Protein AF-A0A973IZG7-F1 (afdb_monomer_lite)

pLDDT: mean 75.42, std 14.95, range [51.09, 95.88]

Foldseek 3Di:
DDDPDPDPPDDPCPPVVNVVVCVVVVCDPVCVVVDDDDPDFDQADKDWDQDVVVVRDIDIDGPVRVCCVCVVVVVVPPVPD

Secondary structure (DSSP, 8-state):
---------S--TTSHHHHHHHHHHTTSHHHHHHSPP-SS--TT-EEEEEEGGGTTEEEEEEHHHHHIIIIIHHHHSSS--

Sequence (81 aa):
MAKVVLQNTDSPKNSRVDINNNFTELYTGANIHAATEKTTVVDADEYALIDSEASSVLKRITHANLKKKFGGDFLVNQVFS

Radius of gyration: 23.37 Å; chains: 1; bounding box: 61×34×62 Å

Structure (mmCIF, N/CA/C/O backbone):
data_AF-A0A973IZG7-F1
#
_entry.id   AF-A0A973IZG7-F1
#
loop_
_atom_site.group_PDB
_atom_site.id
_atom_site.type_symbol
_atom_site.label_atom_id
_atom_site.label_alt_id
_atom_site.label_comp_id
_atom_site.label_asym_id
_atom_site.label_entity_id
_atom_site.label_seq_id
_atom_site.pdbx_PDB_ins_code
_atom_site.Cartn_x
_atom_site.Cartn_y
_atom_site.Cartn_z
_atom_site.occupancy
_atom_site.B_iso_or_equiv
_atom_site.auth_seq_id
_atom_site.auth_comp_id
_atom_site.auth_asym_id
_atom_site.auth_atom_id
_atom_site.pdbx_PDB_model_num
ATOM 1 N N . MET A 1 1 ? 37.951 -10.138 -49.652 1.00 52.44 1 MET A N 1
ATOM 2 C CA . MET A 1 1 ? 36.490 -10.116 -49.423 1.00 52.44 1 MET A CA 1
ATOM 3 C C . MET A 1 1 ? 36.251 -9.626 -48.006 1.00 52.44 1 MET A C 1
ATOM 5 O O . MET A 1 1 ? 36.827 -10.198 -47.089 1.00 52.44 1 MET A O 1
ATOM 9 N N . ALA A 1 2 ? 35.519 -8.525 -47.827 1.00 60.44 2 ALA A N 1
ATOM 10 C CA . ALA A 1 2 ? 35.262 -7.966 -46.502 1.00 60.44 2 ALA A CA 1
ATOM 11 C C 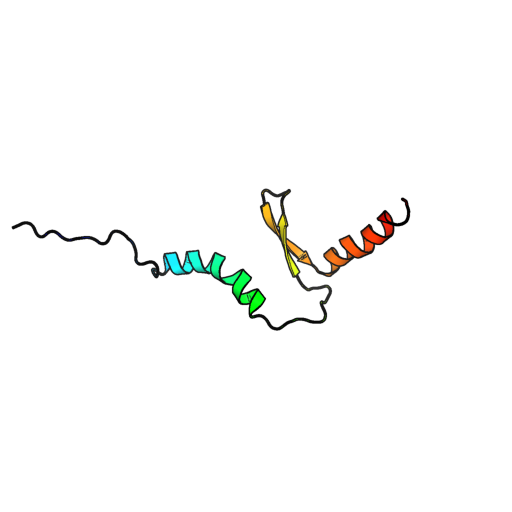. ALA A 1 2 ? 34.240 -8.844 -45.768 1.00 60.44 2 ALA A C 1
ATOM 13 O O . ALA A 1 2 ? 33.149 -9.093 -46.279 1.00 60.44 2 ALA A O 1
ATOM 14 N N . LYS A 1 3 ? 34.603 -9.345 -44.586 1.00 70.19 3 LYS A N 1
ATOM 15 C CA . LYS A 1 3 ? 33.681 -10.084 -43.722 1.00 70.19 3 LYS A CA 1
ATOM 16 C C . LYS A 1 3 ? 32.689 -9.081 -43.135 1.00 70.19 3 LYS A C 1
ATOM 18 O O . LYS A 1 3 ? 33.053 -8.310 -42.253 1.00 70.19 3 LYS A O 1
ATOM 23 N N . VAL A 1 4 ? 31.449 -9.089 -43.619 1.00 62.38 4 VAL A N 1
ATOM 24 C CA . VAL A 1 4 ? 30.349 -8.380 -42.955 1.00 62.38 4 VAL A CA 1
ATOM 25 C C . VAL A 1 4 ? 30.063 -9.124 -41.655 1.00 62.38 4 VAL A C 1
ATOM 27 O O . VAL A 1 4 ? 29.525 -10.229 -41.661 1.00 62.38 4 VAL A O 1
ATOM 30 N N . VAL A 1 5 ? 30.488 -8.551 -40.533 1.00 68.19 5 VAL A N 1
ATOM 31 C CA . VAL A 1 5 ? 30.053 -8.996 -39.209 1.00 68.19 5 VAL A CA 1
ATOM 32 C C . VAL A 1 5 ? 28.796 -8.201 -38.887 1.00 68.19 5 VAL A C 1
ATOM 34 O O . VAL A 1 5 ? 28.880 -7.012 -38.592 1.00 68.19 5 VAL A O 1
ATOM 37 N N . LEU A 1 6 ? 27.633 -8.848 -38.976 1.00 61.78 6 LEU A N 1
ATOM 38 C CA . LEU A 1 6 ? 26.396 -8.306 -38.423 1.00 61.78 6 LEU A CA 1
ATOM 39 C C . LEU A 1 6 ? 26.540 -8.329 -36.900 1.00 61.78 6 LEU A C 1
ATOM 41 O O . LEU A 1 6 ? 26.400 -9.376 -36.270 1.00 61.78 6 LEU A O 1
ATOM 45 N N . GLN A 1 7 ? 26.896 -7.191 -36.311 1.00 62.59 7 GLN A N 1
ATOM 46 C CA . GLN A 1 7 ? 26.776 -7.022 -34.872 1.00 62.59 7 GLN A CA 1
ATOM 47 C C . GLN A 1 7 ? 25.285 -6.831 -34.589 1.00 62.59 7 GLN A C 1
ATOM 49 O O . GLN A 1 7 ? 24.700 -5.844 -35.025 1.00 62.59 7 GLN A O 1
ATOM 54 N N . ASN A 1 8 ? 24.663 -7.793 -33.905 1.00 59.09 8 ASN A N 1
ATOM 55 C CA . ASN A 1 8 ? 23.393 -7.550 -33.228 1.00 59.09 8 ASN A CA 1
ATOM 56 C C . ASN A 1 8 ? 23.673 -6.461 -32.183 1.00 59.09 8 ASN A C 1
ATOM 58 O O . ASN A 1 8 ? 24.273 -6.746 -31.149 1.00 59.09 8 ASN A O 1
ATOM 62 N N . THR A 1 9 ? 23.336 -5.209 -32.492 1.00 59.03 9 THR A N 1
ATOM 63 C CA . THR A 1 9 ? 23.508 -4.064 -31.582 1.00 59.03 9 THR A CA 1
ATOM 64 C C . THR A 1 9 ? 22.433 -3.997 -30.507 1.00 59.03 9 THR A C 1
ATOM 66 O O . THR A 1 9 ? 22.529 -3.172 -29.604 1.00 59.03 9 THR A O 1
ATOM 69 N N . ASP A 1 10 ? 21.446 -4.886 -30.559 1.00 66.00 10 ASP A N 1
ATOM 70 C CA . ASP A 1 10 ? 20.461 -5.007 -29.501 1.00 66.00 10 ASP A CA 1
ATOM 71 C C . ASP A 1 10 ? 20.985 -6.012 -28.479 1.00 66.00 10 ASP A C 1
ATOM 73 O O . ASP A 1 10 ? 21.023 -7.223 -28.722 1.00 66.00 10 ASP A O 1
ATOM 77 N N . SER A 1 11 ? 21.416 -5.495 -27.325 1.00 62.53 11 SER A N 1
ATOM 78 C CA . SER A 1 11 ? 21.632 -6.310 -26.132 1.00 62.53 11 SER A CA 1
ATOM 79 C C . SER A 1 11 ? 20.433 -7.249 -25.965 1.00 62.53 11 SER A C 1
ATOM 81 O O . SER A 1 11 ? 19.286 -6.806 -26.088 1.00 62.53 11 SER A O 1
AT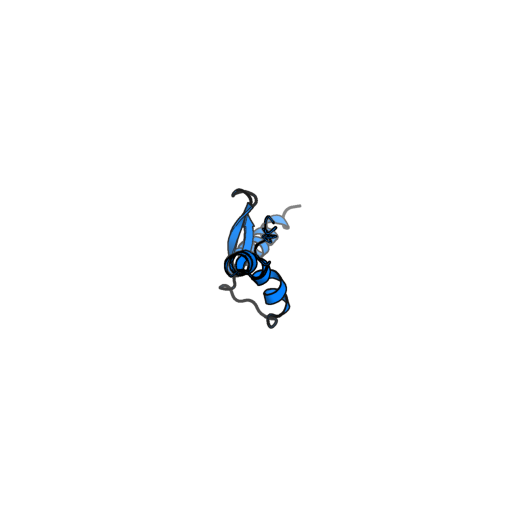OM 83 N N . PRO A 1 12 ? 20.650 -8.554 -25.734 1.00 66.75 12 PRO A N 1
ATOM 84 C CA . PRO A 1 12 ? 19.538 -9.473 -25.601 1.00 66.75 12 PRO A CA 1
ATOM 85 C C . PRO A 1 12 ? 18.687 -9.004 -24.420 1.00 66.75 12 PRO A C 1
ATOM 87 O O . PRO A 1 12 ? 19.229 -8.704 -23.361 1.00 66.75 12 PRO A O 1
ATOM 90 N N . LYS A 1 13 ? 17.359 -8.964 -24.591 1.00 61.38 13 LYS A N 1
ATOM 91 C CA . LYS A 1 13 ? 16.356 -8.511 -23.598 1.00 61.38 13 LYS A CA 1
ATOM 92 C C . LYS A 1 13 ? 16.348 -9.311 -22.272 1.00 61.38 13 LYS A C 1
ATOM 94 O O . LYS A 1 13 ? 15.410 -9.228 -21.490 1.00 61.38 13 LYS A O 1
ATOM 99 N N . ASN A 1 14 ? 17.372 -10.130 -22.047 1.00 60.56 14 ASN A N 1
ATOM 100 C CA . ASN A 1 14 ? 17.659 -10.952 -20.879 1.00 60.56 14 ASN A CA 1
ATOM 101 C C . ASN A 1 14 ? 19.077 -10.690 -20.330 1.00 60.56 14 ASN A C 1
ATOM 103 O O . ASN A 1 14 ? 19.603 -11.494 -19.556 1.00 60.56 14 ASN A O 1
ATOM 107 N N . SER A 1 15 ? 19.732 -9.604 -20.753 1.00 64.50 15 SER A N 1
ATOM 108 C CA . SER A 1 15 ? 20.983 -9.180 -20.149 1.00 64.50 15 SER A CA 1
ATOM 109 C C . SER A 1 15 ? 20.703 -8.899 -18.674 1.00 64.50 15 SER A C 1
ATOM 111 O O . SER A 1 15 ? 19.628 -8.426 -18.305 1.00 64.50 15 SER A O 1
ATOM 113 N N . ARG A 1 16 ? 21.651 -9.214 -17.789 1.00 67.50 16 ARG A N 1
ATOM 114 C CA . ARG A 1 16 ? 21.472 -9.003 -16.342 1.00 67.50 16 ARG A CA 1
ATOM 115 C C . ARG A 1 16 ? 21.048 -7.560 -16.025 1.00 67.50 16 ARG A C 1
ATOM 117 O O . ARG A 1 16 ? 20.369 -7.347 -15.035 1.00 67.50 16 ARG A O 1
ATOM 124 N N . VAL A 1 17 ? 21.400 -6.595 -16.879 1.00 66.56 17 VAL A N 1
ATOM 125 C CA . VAL A 1 17 ? 21.012 -5.181 -16.770 1.00 66.56 17 VAL A CA 1
ATOM 126 C C . VAL A 1 17 ? 19.528 -4.971 -17.089 1.00 66.56 17 VAL A C 1
ATOM 128 O O . VAL A 1 17 ? 18.841 -4.326 -16.304 1.00 66.56 17 VAL A O 1
ATOM 131 N N . ASP A 1 18 ? 19.001 -5.580 -18.153 1.00 67.25 18 ASP A N 1
ATOM 132 C CA . ASP A 1 18 ? 17.566 -5.534 -18.473 1.00 67.25 18 ASP A CA 1
ATOM 133 C C . ASP A 1 18 ? 16.733 -6.331 -17.460 1.00 67.25 18 ASP A C 1
ATOM 135 O O . ASP A 1 18 ? 15.643 -5.909 -17.097 1.00 67.25 18 ASP A O 1
ATOM 139 N N . ILE A 1 19 ? 17.267 -7.436 -16.925 1.00 66.56 19 ILE A N 1
ATOM 140 C CA . ILE A 1 19 ? 16.657 -8.203 -15.826 1.00 66.56 19 ILE A CA 1
ATOM 141 C C . ILE A 1 19 ? 16.615 -7.376 -14.537 1.00 66.56 19 ILE A C 1
ATOM 143 O O . ILE A 1 19 ? 15.613 -7.420 -13.835 1.00 66.56 19 ILE A O 1
ATOM 147 N N . ASN A 1 20 ? 17.664 -6.606 -14.238 1.00 62.53 20 ASN A N 1
ATOM 148 C CA . ASN A 1 20 ? 17.719 -5.746 -13.055 1.00 62.53 20 ASN 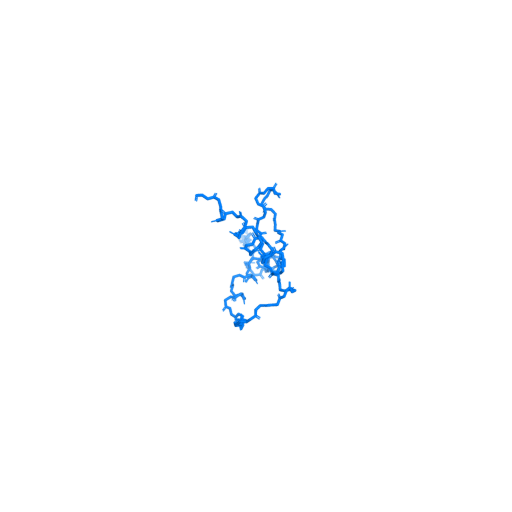A CA 1
ATOM 149 C C . ASN A 1 20 ? 16.799 -4.525 -13.191 1.00 62.53 20 ASN A C 1
ATOM 151 O O . ASN A 1 20 ? 16.116 -4.168 -12.234 1.00 62.53 20 ASN A O 1
ATOM 155 N N . ASN A 1 21 ? 16.725 -3.923 -14.381 1.00 57.75 21 ASN A N 1
ATOM 156 C CA . ASN A 1 21 ? 15.784 -2.838 -14.664 1.00 57.75 21 ASN A CA 1
ATOM 157 C C . ASN A 1 21 ? 14.332 -3.347 -14.617 1.00 57.75 21 ASN A C 1
ATOM 159 O O . ASN A 1 21 ? 13.469 -2.696 -14.035 1.00 57.75 21 ASN A O 1
ATOM 163 N N . ASN A 1 22 ? 14.086 -4.567 -15.103 1.00 54.62 22 ASN A N 1
ATOM 164 C CA . ASN A 1 22 ? 12.798 -5.256 -15.011 1.00 54.62 22 ASN A CA 1
ATOM 165 C C . ASN A 1 22 ? 12.508 -5.815 -13.598 1.00 54.62 22 ASN A C 1
ATOM 167 O O . ASN A 1 22 ? 11.369 -6.125 -13.276 1.00 54.62 22 ASN A O 1
ATOM 171 N N . PHE A 1 23 ? 13.496 -5.897 -12.701 1.00 55.09 23 PHE A N 1
ATOM 172 C CA . PHE A 1 23 ? 13.291 -6.313 -11.305 1.00 55.09 23 PHE A CA 1
ATOM 173 C C . PHE A 1 23 ? 12.537 -5.252 -10.483 1.00 55.09 23 PHE A C 1
ATOM 175 O O . PHE A 1 23 ? 11.949 -5.571 -9.453 1.00 55.09 23 PHE A O 1
ATOM 182 N N . THR A 1 24 ? 12.525 -3.998 -10.949 1.00 59.44 24 THR A N 1
ATOM 183 C CA . THR A 1 24 ? 11.871 -2.864 -10.274 1.00 59.44 24 THR A CA 1
ATOM 184 C C . THR A 1 24 ? 10.371 -2.776 -10.594 1.00 59.44 24 THR A C 1
ATOM 186 O O . THR A 1 24 ? 9.584 -2.380 -9.738 1.00 59.44 24 THR A O 1
ATOM 189 N N . GLU A 1 25 ? 9.950 -3.192 -11.793 1.00 57.78 25 GLU A N 1
ATOM 190 C CA . GLU A 1 25 ? 8.562 -3.053 -12.275 1.00 57.78 25 GLU A CA 1
ATOM 191 C C . GLU A 1 25 ? 7.781 -4.382 -12.281 1.00 57.78 25 GLU A C 1
ATOM 193 O O . GLU A 1 25 ? 6.566 -4.391 -12.086 1.00 57.78 25 GLU A O 1
ATOM 198 N N . LEU A 1 26 ? 8.463 -5.526 -12.409 1.00 51.09 26 LEU A N 1
ATOM 199 C CA . LEU A 1 26 ? 7.838 -6.856 -12.453 1.00 51.09 26 LEU A CA 1
ATOM 200 C C . LEU A 1 26 ? 7.388 -7.373 -11.066 1.00 51.09 26 LEU A C 1
ATOM 202 O O . LEU A 1 26 ? 6.704 -8.391 -10.979 1.00 51.09 26 LEU A O 1
ATOM 206 N N . TYR A 1 27 ? 7.745 -6.682 -9.974 1.00 56.16 27 TYR A N 1
ATOM 207 C CA . TYR A 1 27 ? 7.632 -7.199 -8.600 1.00 56.16 27 TYR A CA 1
ATOM 208 C C . TYR A 1 27 ? 6.477 -6.652 -7.742 1.00 56.16 27 TYR A C 1
ATOM 210 O O . TYR A 1 27 ? 6.334 -7.106 -6.605 1.00 56.16 27 TYR A O 1
ATOM 218 N N . THR A 1 28 ? 5.627 -5.741 -8.228 1.00 67.38 28 THR A N 1
ATOM 219 C CA . THR A 1 28 ? 4.523 -5.202 -7.403 1.00 67.38 28 THR A CA 1
ATOM 220 C C . THR A 1 28 ? 3.178 -5.852 -7.731 1.00 67.38 28 THR A C 1
ATOM 222 O O . THR A 1 28 ? 2.650 -6.588 -6.906 1.00 67.38 28 THR A O 1
ATOM 225 N N . GLY A 1 29 ? 2.633 -5.680 -8.937 1.00 70.69 29 GLY A N 1
ATOM 226 C CA . GLY A 1 29 ? 1.273 -6.141 -9.263 1.00 70.69 29 GLY A CA 1
ATOM 227 C C . GLY A 1 29 ? 1.074 -7.663 -9.221 1.00 70.69 29 GLY A C 1
ATOM 228 O O . GLY A 1 29 ? 0.156 -8.150 -8.563 1.00 70.69 29 GLY A O 1
ATOM 229 N N . ALA A 1 30 ? 1.949 -8.425 -9.888 1.00 75.25 30 ALA A N 1
ATOM 230 C CA . ALA A 1 30 ? 1.838 -9.886 -9.954 1.00 75.25 30 ALA A CA 1
ATOM 231 C C . ALA A 1 30 ? 2.027 -10.550 -8.579 1.00 75.25 30 ALA A C 1
ATOM 233 O O . ALA A 1 30 ? 1.295 -11.473 -8.233 1.00 75.25 30 ALA A O 1
ATOM 234 N N . ASN A 1 31 ? 2.957 -10.038 -7.768 1.00 77.69 31 ASN A N 1
ATOM 235 C CA . ASN A 1 31 ? 3.197 -10.547 -6.418 1.00 77.69 31 ASN A CA 1
ATOM 236 C C . ASN A 1 31 ? 2.079 -10.169 -5.445 1.00 77.69 31 ASN A C 1
ATOM 238 O O . ASN A 1 31 ? 1.732 -10.984 -4.600 1.00 77.69 31 ASN A O 1
ATOM 242 N N . ILE A 1 32 ? 1.491 -8.973 -5.573 1.00 78.94 32 ILE A N 1
ATOM 243 C CA . ILE A 1 32 ? 0.316 -8.579 -4.783 1.00 78.94 32 ILE A CA 1
ATOM 244 C C . ILE A 1 32 ? -0.871 -9.488 -5.118 1.00 78.94 32 ILE A C 1
ATOM 246 O O . ILE A 1 32 ? -1.553 -9.948 -4.210 1.00 78.94 32 ILE A O 1
ATOM 250 N N . HIS A 1 33 ? -1.102 -9.785 -6.401 1.00 83.88 33 HIS A N 1
ATOM 251 C CA . HIS A 1 33 ? -2.208 -10.656 -6.806 1.00 83.88 33 HIS A CA 1
ATOM 252 C C . HIS A 1 33 ? -1.990 -12.129 -6.423 1.00 83.88 33 HIS A C 1
ATOM 254 O O . HIS A 1 33 ? -2.949 -12.830 -6.121 1.00 83.88 33 HIS A O 1
ATOM 260 N N . ALA A 1 34 ? -0.739 -12.599 -6.420 1.00 87.94 34 ALA A N 1
ATOM 261 C CA . ALA A 1 34 ? -0.384 -13.953 -5.998 1.00 87.94 34 ALA A CA 1
ATOM 262 C C . ALA A 1 34 ? -0.238 -14.110 -4.472 1.00 87.94 34 ALA A C 1
ATOM 264 O O . ALA A 1 34 ? -0.082 -15.233 -3.990 1.00 87.94 34 ALA A O 1
ATOM 265 N N . ALA A 1 35 ? -0.246 -13.013 -3.708 1.00 86.62 35 ALA A N 1
ATOM 266 C CA . ALA A 1 35 ? -0.117 -13.060 -2.259 1.00 86.62 35 ALA A CA 1
ATOM 267 C C . ALA A 1 35 ? -1.360 -13.683 -1.615 1.00 86.62 35 ALA A C 1
ATOM 269 O O . ALA A 1 35 ? -2.491 -13.471 -2.051 1.00 86.62 35 ALA A O 1
ATOM 270 N N . THR A 1 36 ? -1.150 -14.423 -0.526 1.00 92.19 36 THR A N 1
ATOM 271 C CA . THR A 1 36 ? -2.251 -14.910 0.304 1.00 92.19 36 THR A CA 1
ATOM 272 C C . THR A 1 36 ? -3.044 -13.732 0.858 1.00 92.19 36 THR A C 1
ATOM 274 O O . THR A 1 36 ? -2.467 -12.796 1.417 1.00 92.19 36 THR A O 1
ATOM 277 N N . GLU A 1 37 ? -4.369 -13.801 0.744 1.00 91.81 37 GLU A N 1
ATOM 278 C CA . GLU A 1 37 ? -5.254 -12.776 1.281 1.00 91.81 37 GLU A CA 1
ATOM 279 C C . GLU A 1 37 ? -5.085 -12.643 2.798 1.00 91.81 37 GLU A C 1
ATOM 281 O O . GLU A 1 37 ? -5.085 -13.620 3.554 1.00 91.81 37 GLU A O 1
ATOM 286 N N . LYS A 1 38 ? -4.988 -11.396 3.251 1.00 88.81 38 LYS A N 1
ATOM 287 C CA . LYS A 1 38 ? -5.056 -11.044 4.662 1.00 88.81 38 LYS A CA 1
ATOM 288 C C . LYS A 1 38 ? -6.458 -10.527 4.963 1.00 88.81 38 LYS A C 1
ATOM 290 O O . LYS A 1 38 ? -6.795 -9.408 4.598 1.00 88.81 38 LYS A O 1
ATOM 295 N N . THR A 1 39 ? -7.258 -11.332 5.659 1.00 92.44 39 THR A N 1
ATOM 296 C CA . THR A 1 39 ? -8.660 -10.999 5.974 1.00 92.44 39 THR A CA 1
ATOM 297 C C . THR A 1 39 ? -8.806 -9.958 7.086 1.00 92.44 39 THR A C 1
ATOM 299 O O . THR A 1 39 ? -9.798 -9.236 7.129 1.00 92.44 39 THR A O 1
ATOM 302 N N . THR A 1 40 ? -7.803 -9.841 7.964 1.00 90.44 40 THR A N 1
ATOM 303 C CA . THR A 1 40 ? -7.778 -8.846 9.044 1.00 90.44 40 THR A CA 1
ATOM 304 C C . THR A 1 40 ? -6.448 -8.115 9.060 1.00 90.44 40 THR A C 1
ATOM 306 O O . THR A 1 40 ? -5.389 -8.710 9.302 1.00 90.44 40 THR A O 1
ATOM 309 N N . VAL A 1 41 ? -6.521 -6.809 8.834 1.00 91.62 41 VAL A N 1
ATOM 310 C CA . VAL A 1 41 ? -5.382 -5.894 8.862 1.00 91.62 41 VAL A CA 1
ATOM 311 C C . VAL A 1 41 ? -5.088 -5.413 10.286 1.00 91.62 41 VAL A C 1
ATOM 313 O O . VAL A 1 41 ? -6.000 -5.206 11.087 1.00 91.62 41 VAL A O 1
ATOM 316 N N . VAL A 1 42 ? -3.808 -5.273 10.621 1.00 94.56 42 VAL A N 1
ATOM 317 C CA . VAL A 1 42 ? -3.305 -4.764 11.903 1.00 94.56 42 VAL A CA 1
ATOM 318 C C . VAL A 1 42 ? -2.722 -3.368 11.717 1.00 94.56 42 VAL A C 1
ATOM 320 O O . VAL A 1 42 ? -2.349 -2.974 10.619 1.00 94.56 42 VAL A O 1
ATOM 323 N N . ASP A 1 43 ? -2.605 -2.609 12.802 1.00 92.75 43 ASP A N 1
ATOM 324 C CA . ASP A 1 43 ? -2.162 -1.207 12.768 1.00 92.75 43 ASP A CA 1
ATOM 325 C C . ASP A 1 43 ? -0.797 -0.972 12.114 1.00 92.75 43 ASP A C 1
ATOM 327 O O . ASP A 1 43 ? -0.569 0.099 11.547 1.00 92.75 43 ASP A O 1
ATOM 331 N N . ALA A 1 44 ? 0.076 -1.977 12.174 1.00 94.94 44 ALA A N 1
ATOM 332 C CA . ALA A 1 44 ? 1.408 -1.958 11.588 1.00 94.94 44 ALA A CA 1
ATOM 333 C C . ALA A 1 44 ? 1.444 -2.289 10.084 1.00 94.94 44 ALA A C 1
ATOM 335 O O . ALA A 1 44 ? 2.500 -2.133 9.480 1.00 94.94 44 ALA A O 1
ATOM 336 N N . ASP A 1 45 ? 0.341 -2.741 9.476 1.00 94.44 45 ASP A N 1
ATOM 337 C CA . ASP A 1 45 ? 0.315 -3.025 8.036 1.00 94.44 45 ASP A CA 1
ATOM 338 C C . ASP A 1 45 ? 0.530 -1.737 7.227 1.00 94.44 45 ASP A C 1
ATOM 340 O O . ASP A 1 45 ? 0.072 -0.661 7.623 1.00 94.44 45 ASP A O 1
ATOM 344 N N . GLU A 1 46 ? 1.206 -1.838 6.081 1.00 93.00 46 GLU A N 1
ATOM 345 C CA . GLU A 1 46 ? 1.592 -0.692 5.253 1.00 93.00 46 GLU A CA 1
ATOM 346 C C . GLU A 1 46 ? 0.935 -0.735 3.868 1.00 93.00 46 GLU A C 1
ATOM 348 O O . GLU A 1 46 ? 0.825 -1.789 3.244 1.00 93.00 46 GLU A O 1
ATOM 353 N N . TYR A 1 47 ? 0.556 0.442 3.368 1.00 89.62 47 TYR A N 1
ATOM 354 C CA . TYR A 1 47 ? 0.057 0.645 2.010 1.00 89.62 47 TYR A CA 1
ATOM 355 C C . TYR A 1 47 ? 0.977 1.605 1.261 1.00 89.62 47 TYR A C 1
ATOM 357 O O . TYR A 1 47 ? 1.372 2.651 1.786 1.00 89.62 47 TYR A O 1
ATOM 365 N N . ALA A 1 48 ? 1.291 1.250 0.019 1.00 89.38 48 ALA A N 1
ATOM 366 C CA . ALA A 1 48 ? 1.984 2.116 -0.921 1.00 89.38 48 ALA A CA 1
ATOM 367 C C . ALA A 1 48 ? 1.022 3.176 -1.477 1.00 89.38 48 ALA A C 1
ATOM 369 O O . ALA A 1 48 ? -0.084 2.848 -1.905 1.00 89.38 48 ALA A O 1
ATOM 370 N N . LEU A 1 49 ? 1.455 4.435 -1.500 1.00 89.31 49 LEU A N 1
ATOM 371 C CA . LEU A 1 49 ? 0.734 5.552 -2.108 1.00 89.31 49 LEU A CA 1
ATOM 372 C C . LEU A 1 49 ? 1.691 6.374 -2.968 1.00 89.31 49 LEU A C 1
ATOM 374 O O . LEU A 1 49 ? 2.837 6.608 -2.585 1.00 89.31 49 LEU A O 1
ATOM 378 N N . ILE A 1 50 ? 1.205 6.849 -4.109 1.00 89.44 50 ILE A N 1
ATOM 379 C CA . ILE A 1 50 ? 1.905 7.859 -4.899 1.00 89.44 50 ILE A CA 1
ATOM 380 C C . ILE A 1 50 ? 1.486 9.227 -4.370 1.00 89.44 50 ILE A C 1
ATOM 382 O O . ILE A 1 50 ? 0.320 9.603 -4.470 1.00 89.44 50 ILE A O 1
ATOM 386 N N . ASP A 1 51 ? 2.429 9.950 -3.770 1.00 88.75 51 ASP A N 1
ATOM 387 C CA . ASP A 1 51 ? 2.172 11.269 -3.205 1.00 88.75 51 ASP A CA 1
ATOM 388 C C . ASP A 1 51 ? 2.206 12.331 -4.307 1.00 88.75 51 ASP A C 1
ATOM 390 O O . ASP A 1 51 ? 3.276 12.773 -4.741 1.00 88.75 51 ASP A O 1
ATOM 394 N N . SER A 1 52 ? 1.018 12.746 -4.749 1.00 91.56 52 SER A N 1
ATOM 395 C CA . SER A 1 52 ? 0.845 13.775 -5.775 1.00 91.56 52 SER A CA 1
ATOM 396 C C . SER A 1 52 ? 1.442 15.129 -5.385 1.00 91.56 52 SER A C 1
ATOM 398 O O . SER A 1 52 ? 1.842 15.880 -6.270 1.00 91.56 52 SER A O 1
ATOM 400 N N . GLU A 1 53 ? 1.541 15.445 -4.091 1.00 92.50 53 GLU A N 1
ATOM 401 C CA . GLU A 1 53 ? 2.095 16.717 -3.606 1.00 92.50 53 GLU A CA 1
ATOM 402 C C . GLU A 1 53 ? 3.630 16.692 -3.547 1.00 92.50 53 GLU A C 1
ATOM 404 O O . GLU A 1 53 ? 4.279 17.732 -3.645 1.00 92.50 53 GLU A O 1
ATOM 409 N N . ALA A 1 54 ? 4.233 15.504 -3.467 1.00 87.31 54 ALA A N 1
ATOM 410 C CA . ALA A 1 54 ? 5.682 15.313 -3.471 1.00 87.31 54 ALA A CA 1
ATOM 411 C C . ALA A 1 54 ? 6.217 14.887 -4.847 1.00 87.31 54 ALA A C 1
ATOM 413 O O . ALA A 1 54 ? 7.066 14.006 -4.926 1.00 87.31 54 ALA A O 1
ATOM 414 N N . SER A 1 55 ? 5.742 15.498 -5.940 1.00 90.56 55 SER A N 1
ATOM 415 C CA . SER A 1 55 ? 6.146 15.147 -7.319 1.00 90.56 55 SER A CA 1
ATOM 416 C C . SER A 1 55 ? 5.856 13.688 -7.703 1.00 90.56 55 SER A C 1
ATOM 418 O O . SER A 1 55 ? 6.624 13.073 -8.438 1.00 90.56 55 SER A O 1
ATOM 420 N N . SER A 1 56 ? 4.743 13.127 -7.221 1.00 88.50 56 SER A N 1
ATOM 421 C CA . SER A 1 56 ? 4.354 11.730 -7.479 1.00 88.50 56 SER A CA 1
ATOM 422 C C . SER A 1 56 ? 5.395 10.710 -6.992 1.00 88.50 56 SER A C 1
ATOM 424 O O . SER A 1 56 ? 5.640 9.691 -7.636 1.00 88.50 56 SER A O 1
ATOM 426 N N . VAL A 1 57 ? 6.015 10.979 -5.839 1.00 86.69 57 VAL A N 1
ATOM 427 C CA . VAL A 1 57 ? 6.975 10.071 -5.195 1.00 86.69 57 VAL A CA 1
ATOM 428 C C . VAL A 1 57 ? 6.247 9.020 -4.353 1.00 86.69 57 VAL A C 1
ATOM 430 O O . VAL A 1 57 ? 5.262 9.312 -3.674 1.00 86.69 57 VAL A O 1
ATOM 433 N N . LEU A 1 58 ? 6.757 7.785 -4.369 1.00 86.94 58 LEU A N 1
ATOM 434 C CA . LEU A 1 58 ? 6.238 6.683 -3.562 1.00 86.94 58 LEU A CA 1
ATOM 435 C C . LEU A 1 58 ? 6.440 6.949 -2.062 1.00 86.94 58 LEU A C 1
ATOM 437 O O . LEU A 1 58 ? 7.563 7.141 -1.591 1.00 86.94 58 LEU A O 1
ATOM 441 N N . LYS A 1 59 ? 5.350 6.888 -1.300 1.00 91.44 59 LYS A N 1
ATOM 442 C CA . LYS A 1 59 ? 5.342 6.938 0.164 1.00 91.44 59 LYS A CA 1
ATOM 443 C C . LYS A 1 59 ? 4.569 5.757 0.742 1.00 91.44 59 LYS A C 1
ATOM 445 O O . LYS A 1 59 ? 3.813 5.081 0.047 1.00 91.44 59 LYS A O 1
ATOM 450 N N . ARG A 1 60 ? 4.765 5.525 2.042 1.00 91.94 60 ARG A N 1
ATOM 451 C CA . ARG A 1 60 ? 4.032 4.518 2.814 1.00 91.94 60 ARG A CA 1
ATOM 452 C C . ARG A 1 60 ? 3.091 5.179 3.814 1.00 91.94 60 ARG A C 1
ATOM 454 O O . ARG A 1 60 ? 3.449 6.189 4.421 1.00 91.94 60 ARG A O 1
ATOM 461 N N . ILE A 1 61 ? 1.933 4.570 4.033 1.00 93.94 61 ILE A N 1
ATOM 462 C CA . ILE A 1 61 ? 1.032 4.890 5.143 1.00 93.94 61 ILE A CA 1
ATOM 463 C C . ILE A 1 61 ? 0.721 3.614 5.925 1.00 93.94 61 ILE A C 1
ATOM 465 O O . ILE A 1 61 ? 0.523 2.556 5.332 1.00 93.94 61 ILE A O 1
ATOM 469 N N . THR A 1 62 ? 0.680 3.706 7.254 1.00 95.88 62 THR A N 1
ATOM 470 C CA . THR A 1 62 ? 0.272 2.580 8.102 1.00 95.88 62 THR A CA 1
ATOM 471 C C . THR A 1 62 ? -1.246 2.464 8.148 1.00 95.88 62 THR A C 1
ATOM 473 O O . THR A 1 62 ? -1.959 3.465 8.032 1.00 95.88 62 THR A O 1
ATOM 476 N N . HIS A 1 63 ? -1.764 1.262 8.385 1.00 94.31 63 HIS 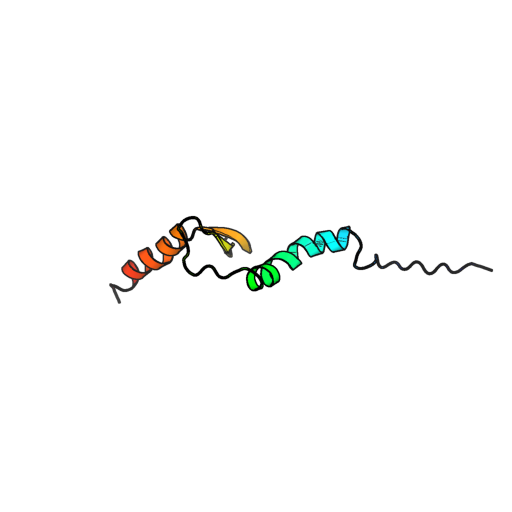A N 1
ATOM 477 C CA . HIS A 1 63 ? -3.195 1.047 8.557 1.00 94.31 63 HIS A CA 1
ATOM 478 C C . HIS A 1 63 ? -3.765 1.889 9.709 1.00 94.31 63 HIS A C 1
ATOM 480 O O . HIS A 1 63 ? -4.854 2.441 9.575 1.00 94.31 63 HIS A O 1
ATOM 486 N N . ALA A 1 64 ? -3.014 2.082 10.800 1.00 93.12 64 ALA A N 1
ATOM 487 C CA . ALA A 1 64 ? -3.401 2.994 11.880 1.00 93.12 64 ALA A CA 1
ATOM 488 C C . ALA A 1 64 ? -3.612 4.437 11.390 1.00 93.12 64 ALA A C 1
ATOM 490 O O . ALA A 1 64 ? -4.629 5.063 11.700 1.00 93.12 64 ALA A O 1
ATOM 491 N N . ASN A 1 65 ? -2.679 4.960 10.590 1.00 92.50 65 ASN A N 1
ATOM 492 C CA . ASN A 1 65 ? -2.771 6.313 10.038 1.00 92.50 65 ASN A CA 1
ATOM 493 C C . ASN A 1 65 ? -3.891 6.424 8.995 1.00 92.50 65 ASN A C 1
ATOM 495 O O . ASN A 1 65 ? -4.589 7.436 8.946 1.00 92.50 65 ASN A O 1
ATOM 499 N N . LEU A 1 66 ? -4.117 5.363 8.218 1.00 91.44 66 LEU A N 1
ATOM 500 C CA . LEU A 1 66 ? -5.227 5.267 7.274 1.00 91.44 66 LEU A CA 1
ATOM 501 C C . LEU A 1 66 ? -6.581 5.286 8.004 1.00 91.44 66 LEU A C 1
ATOM 503 O O . LEU A 1 66 ? -7.448 6.095 7.681 1.00 91.44 66 LEU A O 1
ATOM 507 N N . LYS A 1 67 ? -6.742 4.469 9.054 1.00 88.00 67 LYS A N 1
ATOM 508 C CA . LYS A 1 67 ? -7.923 4.488 9.932 1.00 88.00 67 LYS A CA 1
ATOM 509 C C . LYS A 1 67 ? -8.118 5.838 10.596 1.00 88.00 67 LYS A C 1
ATOM 511 O O . LYS A 1 67 ? -9.249 6.282 10.718 1.00 88.00 67 LYS A O 1
ATOM 51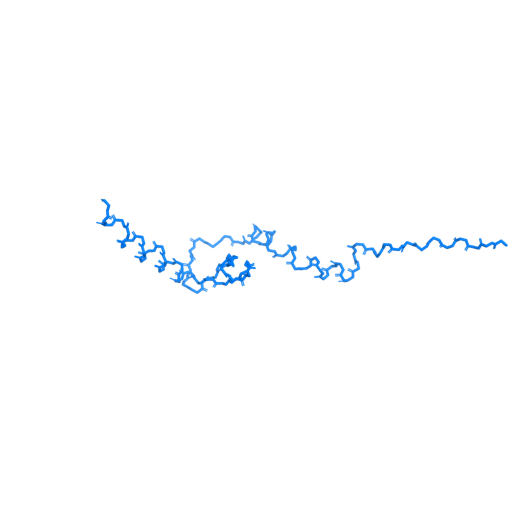6 N N . LYS A 1 68 ? -7.051 6.516 11.013 1.00 88.19 68 LYS A N 1
ATOM 517 C CA . LYS A 1 68 ? -7.162 7.871 11.562 1.00 88.19 68 LYS A CA 1
ATOM 518 C C . LYS A 1 68 ? -7.742 8.835 10.525 1.00 88.19 68 LYS A C 1
ATOM 520 O O . LYS A 1 68 ? -8.662 9.5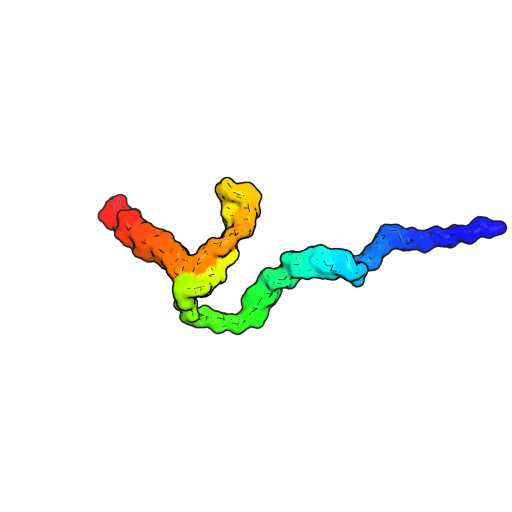77 10.850 1.00 88.19 68 LYS A O 1
ATOM 525 N N . LYS A 1 69 ? -7.271 8.765 9.276 1.00 85.19 69 LYS A N 1
ATOM 526 C CA . LYS A 1 69 ? -7.774 9.598 8.178 1.00 85.19 69 LYS A CA 1
ATOM 527 C C . LYS A 1 69 ? -9.241 9.313 7.841 1.00 85.19 69 LYS A C 1
ATOM 529 O O . LYS A 1 69 ? -9.996 10.252 7.650 1.00 85.19 69 LYS A O 1
ATOM 534 N N . PHE A 1 70 ? -9.663 8.049 7.785 1.00 80.31 70 PHE A N 1
ATOM 535 C CA . PHE A 1 70 ? -11.025 7.688 7.352 1.00 80.31 70 PHE A CA 1
ATOM 536 C C . PHE A 1 70 ? -12.024 7.429 8.480 1.00 80.31 70 PHE A C 1
ATOM 538 O O . PHE A 1 70 ? -13.214 7.516 8.249 1.00 80.31 70 PHE A O 1
ATOM 545 N N . GLY A 1 71 ? -11.586 7.091 9.684 1.00 70.62 71 GLY A N 1
ATOM 546 C CA . GLY A 1 71 ? -12.441 6.880 10.855 1.00 70.62 71 GLY A CA 1
ATOM 547 C C . GLY A 1 71 ? -12.497 8.102 11.769 1.00 70.62 71 GLY A C 1
ATOM 548 O O . GLY A 1 71 ? -13.526 8.357 12.383 1.00 70.62 71 GLY A O 1
ATOM 549 N N . GLY A 1 72 ? -11.413 8.882 11.833 1.00 60.38 72 GLY A N 1
ATOM 550 C CA . GLY A 1 72 ? -11.370 10.158 12.548 1.00 60.38 72 GLY A CA 1
ATOM 551 C C . GLY A 1 72 ? -12.021 11.286 11.751 1.00 60.38 72 GLY A C 1
ATOM 552 O O . GLY A 1 72 ? -12.954 11.912 12.244 1.00 60.38 72 GLY A O 1
ATOM 553 N N . ASP A 1 73 ? -11.595 11.513 10.502 1.00 57.97 73 ASP A N 1
ATOM 554 C CA . ASP A 1 73 ? -12.115 12.651 9.723 1.00 57.97 73 ASP A CA 1
ATOM 555 C C . ASP A 1 73 ? -13.532 12.405 9.168 1.00 57.97 73 ASP A C 1
ATOM 557 O O . ASP A 1 73 ? -14.301 13.353 9.031 1.00 57.97 73 ASP A O 1
ATOM 561 N N . PHE A 1 74 ? -13.929 11.156 8.878 1.00 55.75 74 PHE A N 1
ATOM 562 C CA . PHE A 1 74 ? -15.276 10.858 8.354 1.00 55.75 74 PHE A CA 1
ATOM 563 C C . PHE A 1 74 ? -16.379 11.116 9.385 1.00 55.75 74 PHE A C 1
ATOM 565 O O . PHE A 1 74 ? -17.449 11.592 9.019 1.00 55.75 74 PHE A O 1
ATOM 572 N N . LEU A 1 75 ? -16.118 10.863 10.673 1.00 56.09 75 LEU A N 1
ATOM 573 C CA . LEU A 1 75 ? -17.098 11.146 11.728 1.00 56.09 75 LEU A CA 1
ATOM 574 C C . LEU A 1 75 ? -17.144 12.630 12.112 1.00 56.09 75 LEU A C 1
ATOM 576 O O . LEU A 1 75 ? -18.160 13.087 12.623 1.00 56.09 75 LEU A O 1
ATOM 580 N N . VAL A 1 76 ? -16.092 13.401 11.826 1.00 57.16 76 VAL A N 1
ATOM 581 C CA . VAL A 1 76 ? -16.088 14.860 12.033 1.00 57.16 76 VAL A CA 1
ATOM 582 C C . VAL A 1 76 ? -16.769 15.593 10.868 1.00 57.16 76 VAL A C 1
ATOM 584 O O . VAL A 1 76 ? -17.401 16.622 11.090 1.00 57.16 76 VAL A O 1
ATOM 587 N N . ASN A 1 77 ? -16.712 15.051 9.645 1.00 53.56 77 ASN A N 1
ATOM 588 C CA . ASN A 1 77 ? -17.186 15.729 8.430 1.00 53.56 77 ASN A CA 1
ATOM 589 C C . ASN A 1 77 ? -18.583 15.293 7.929 1.00 53.56 77 ASN A C 1
ATOM 591 O O . ASN A 1 77 ? -19.019 15.759 6.883 1.00 53.56 77 ASN A O 1
ATOM 595 N N . GLN A 1 78 ? -19.277 14.396 8.640 1.00 57.12 78 GLN A N 1
ATOM 596 C CA . GLN A 1 78 ? -20.650 13.949 8.320 1.00 57.12 78 GLN A CA 1
ATOM 597 C C . GLN A 1 78 ? -21.698 14.414 9.347 1.00 57.12 78 GLN A C 1
ATOM 599 O O . GLN A 1 78 ? -22.885 14.154 9.184 1.00 57.12 78 GLN A O 1
ATOM 604 N N . VAL A 1 79 ? -21.276 15.095 10.419 1.00 62.00 79 VAL A N 1
ATOM 605 C CA . VAL A 1 79 ? -22.180 15.583 11.481 1.00 62.00 79 VAL A CA 1
ATOM 606 C C . VAL A 1 79 ? -22.643 17.028 11.227 1.00 62.00 79 VAL A C 1
ATOM 608 O O . VAL A 1 79 ? -23.564 17.502 11.884 1.00 62.00 79 VAL A O 1
ATOM 611 N N . PHE A 1 80 ? -22.083 17.711 10.220 1.00 60.31 80 PHE A N 1
ATOM 612 C CA . PHE A 1 80 ? -22.521 19.044 9.797 1.00 60.31 80 PHE A CA 1
ATOM 613 C C . PHE A 1 80 ? -22.620 19.145 8.267 1.00 60.31 80 PHE A C 1
ATOM 615 O O . PHE A 1 80 ? -21.730 19.683 7.611 1.00 60.31 80 PHE A O 1
ATOM 622 N N . SER A 1 81 ? -23.718 18.633 7.710 1.00 55.62 81 SER A N 1
ATOM 623 C CA . SER A 1 81 ? -24.301 19.078 6.437 1.00 55.62 81 SER A CA 1
ATOM 624 C C . SER A 1 81 ? -25.816 19.073 6.545 1.00 55.62 81 SER A C 1
ATOM 626 O O . SER A 1 81 ? -26.351 18.224 7.289 1.00 55.62 81 SER A O 1
#